Protein AF-A0A655FY19-F1 (afdb_monomer_lite)

Foldseek 3Di:
DDDQAQVRDPVGLCVVLPPVVVCVQQVPDPDDDDDDHHPNSLPDDDPDPVVVVSSVVVCVVPDDD

Sequence (65 aa):
MTASSADDVPRGISFLLNRNRLNVAVSRAQYAAVIVRSELLTQYLPATPDGLVDLGAFLGLTSTS

Structure (mmCIF, N/CA/C/O backbone):
data_AF-A0A655FY19-F1
#
_entry.id   AF-A0A655FY19-F1
#
loop_
_atom_site.group_PDB
_atom_site.id
_atom_site.type_symbol
_atom_site.label_atom_id
_atom_site.label_alt_id
_atom_site.label_comp_id
_atom_site.label_asym_id
_atom_site.label_entity_id
_atom_site.label_seq_id
_atom_site.pdbx_PDB_ins_code
_atom_site.Cartn_x
_atom_site.Cartn_y
_atom_site.Cartn_z
_atom_site.occupancy
_atom_site.B_iso_or_equiv
_atom_site.auth_seq_id
_atom_site.auth_comp_id
_atom_site.auth_asym_id
_atom_site.auth_atom_id
_atom_site.pdbx_PDB_model_num
ATOM 1 N N . MET A 1 1 ? -7.927 6.414 -5.978 1.00 62.50 1 MET A N 1
ATOM 2 C CA . MET A 1 1 ? -7.419 5.749 -7.197 1.00 62.50 1 MET A CA 1
ATOM 3 C C . MET A 1 1 ? -7.591 4.270 -6.986 1.00 62.50 1 MET A C 1
ATOM 5 O O . MET A 1 1 ? -7.224 3.805 -5.918 1.00 62.50 1 MET A O 1
ATOM 9 N N . THR A 1 2 ? -8.198 3.579 -7.939 1.00 78.25 2 THR A N 1
ATOM 10 C CA . THR A 1 2 ? -8.587 2.174 -7.794 1.00 78.25 2 THR A CA 1
ATOM 11 C C . THR A 1 2 ? -8.423 1.488 -9.140 1.00 78.25 2 THR A C 1
ATOM 13 O O . THR A 1 2 ? -8.810 2.059 -10.158 1.00 78.25 2 THR A O 1
ATOM 16 N N . ALA A 1 3 ? -7.849 0.292 -9.132 1.00 82.88 3 ALA A N 1
ATOM 17 C CA . ALA A 1 3 ? -7.780 -0.609 -10.274 1.00 82.88 3 ALA A CA 1
ATOM 18 C C . ALA A 1 3 ? -7.748 -2.045 -9.750 1.00 82.88 3 ALA A C 1
ATOM 20 O O . ALA A 1 3 ? -7.331 -2.276 -8.609 1.00 82.88 3 ALA A O 1
ATOM 21 N N . SER A 1 4 ? -8.190 -2.984 -10.578 1.00 80.81 4 SER A N 1
ATOM 22 C CA . SER A 1 4 ? -8.260 -4.401 -10.217 1.00 80.81 4 SER A CA 1
ATOM 23 C C . SER A 1 4 ? -7.126 -5.217 -10.839 1.00 80.81 4 SER A C 1
ATOM 25 O O . SER A 1 4 ? -6.756 -6.239 -10.263 1.00 80.81 4 SER A O 1
ATOM 27 N N . SER A 1 5 ? -6.545 -4.744 -11.948 1.00 79.25 5 SER A N 1
ATOM 28 C CA . SER A 1 5 ? -5.349 -5.284 -12.605 1.00 79.25 5 SER A CA 1
ATOM 29 C C . SER A 1 5 ? -4.349 -4.169 -12.942 1.00 79.25 5 SER A C 1
ATOM 31 O O . SER A 1 5 ? -4.726 -3.000 -13.050 1.00 79.25 5 SER A O 1
ATOM 33 N N . ALA A 1 6 ? -3.074 -4.527 -13.128 1.00 78.81 6 ALA A N 1
ATOM 34 C CA . ALA A 1 6 ? -2.055 -3.622 -13.663 1.00 78.81 6 ALA A CA 1
ATOM 35 C C . ALA A 1 6 ? -2.376 -3.168 -15.102 1.00 78.81 6 ALA A C 1
ATOM 37 O O . ALA A 1 6 ? -2.069 -2.030 -15.461 1.00 78.81 6 ALA A O 1
ATOM 38 N N . ASP A 1 7 ? -3.055 -4.017 -15.879 1.00 79.56 7 ASP A N 1
ATOM 39 C CA . ASP A 1 7 ? -3.455 -3.735 -17.266 1.00 79.56 7 ASP A CA 1
ATOM 40 C C . ASP A 1 7 ? -4.549 -2.658 -17.360 1.00 79.56 7 A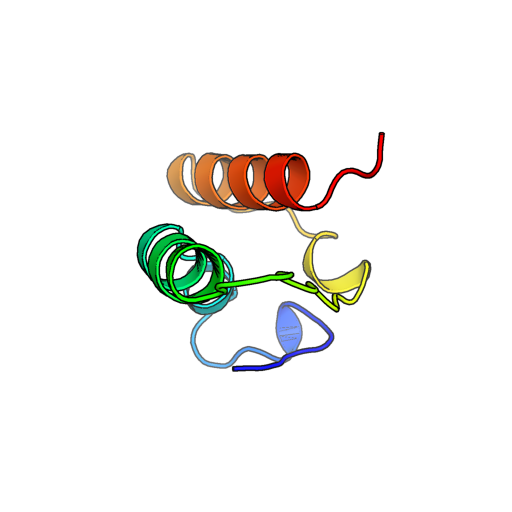SP A C 1
ATOM 42 O O . ASP A 1 7 ? -4.637 -1.931 -18.348 1.00 79.56 7 ASP A O 1
ATOM 46 N N . ASP A 1 8 ? -5.340 -2.486 -16.295 1.00 79.56 8 ASP A N 1
ATOM 47 C CA . ASP A 1 8 ? -6.430 -1.504 -16.229 1.00 79.56 8 ASP A CA 1
ATOM 48 C C . ASP A 1 8 ? -5.931 -0.077 -15.927 1.00 79.56 8 ASP A C 1
ATOM 50 O O . ASP A 1 8 ? -6.729 0.846 -15.724 1.00 79.56 8 ASP A O 1
ATOM 54 N N . VAL A 1 9 ? -4.611 0.130 -15.835 1.00 79.25 9 VAL A N 1
ATOM 55 C CA . VAL A 1 9 ? -4.013 1.388 -15.375 1.00 79.25 9 VAL A CA 1
ATOM 56 C C . VAL A 1 9 ? -3.389 2.156 -16.544 1.00 79.25 9 VAL A C 1
ATOM 58 O O . VAL A 1 9 ? -2.205 1.986 -16.833 1.00 79.25 9 VAL A O 1
ATOM 61 N N . PRO A 1 10 ? -4.109 3.115 -17.162 1.00 71.06 10 PRO A N 1
ATOM 62 C CA . PRO A 1 10 ? -3.607 3.855 -18.325 1.00 71.06 10 PRO A CA 1
ATOM 63 C C . PRO A 1 10 ? -2.363 4.720 -18.053 1.00 71.06 10 PRO A C 1
ATOM 65 O O . PRO A 1 10 ? -1.740 5.199 -18.993 1.00 71.06 10 PRO A O 1
ATOM 68 N N . ARG A 1 11 ? -1.996 4.954 -16.782 1.00 72.06 11 ARG A N 1
ATOM 69 C CA . ARG A 1 11 ? -0.770 5.683 -16.386 1.00 72.06 11 ARG A CA 1
ATOM 70 C C . ARG A 1 11 ? 0.321 4.776 -15.804 1.00 72.06 11 ARG A C 1
ATOM 72 O O . ARG A 1 11 ? 1.287 5.279 -15.240 1.00 72.06 11 ARG A O 1
ATOM 79 N N . GLY A 1 12 ? 0.157 3.461 -15.925 1.00 78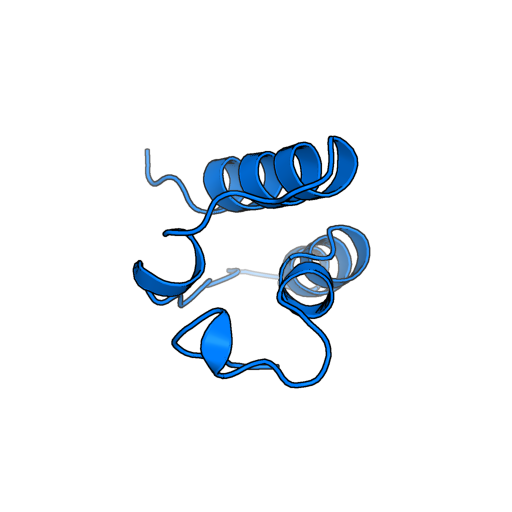.50 12 GLY A N 1
ATOM 80 C CA . GLY A 1 12 ? 1.054 2.474 -15.341 1.00 78.50 12 GLY A CA 1
ATOM 81 C C . GLY A 1 12 ? 0.848 2.274 -13.838 1.00 78.50 12 GLY A C 1
ATOM 82 O O . GLY A 1 12 ? 0.439 3.165 -13.090 1.00 78.50 12 GLY A O 1
ATOM 83 N N . ILE A 1 13 ? 1.155 1.061 -13.393 1.00 84.38 13 ILE A N 1
ATOM 84 C CA . ILE A 1 13 ? 0.967 0.589 -12.017 1.00 84.38 13 ILE A CA 1
ATOM 85 C C . ILE A 1 13 ? 1.809 1.354 -10.978 1.00 84.38 13 ILE A C 1
ATOM 87 O O . ILE A 1 13 ? 1.385 1.510 -9.832 1.00 84.38 13 ILE A O 1
ATOM 91 N N . SER A 1 14 ? 2.941 1.935 -11.385 1.00 80.38 14 SER A N 1
ATOM 92 C CA . SER A 1 14 ? 3.803 2.779 -10.540 1.00 80.38 14 SER A CA 1
ATOM 93 C C . SER A 1 14 ? 3.060 3.973 -9.934 1.00 80.38 14 SER A C 1
ATOM 95 O O . SER A 1 14 ? 3.365 4.416 -8.828 1.00 80.38 14 SER A O 1
ATOM 97 N N . PHE A 1 15 ? 2.028 4.475 -10.614 1.00 83.81 15 PHE A N 1
ATOM 98 C CA . PHE A 1 15 ? 1.188 5.544 -10.087 1.00 83.81 15 PHE A CA 1
ATOM 99 C C . PHE A 1 15 ? 0.350 5.096 -8.878 1.00 83.81 15 PHE A C 1
ATOM 101 O O . PHE A 1 15 ? 0.147 5.881 -7.947 1.00 83.81 15 PHE A O 1
ATOM 108 N N . LEU A 1 16 ? -0.127 3.847 -8.873 1.00 86.12 16 LEU A N 1
ATOM 109 C CA . LEU A 1 16 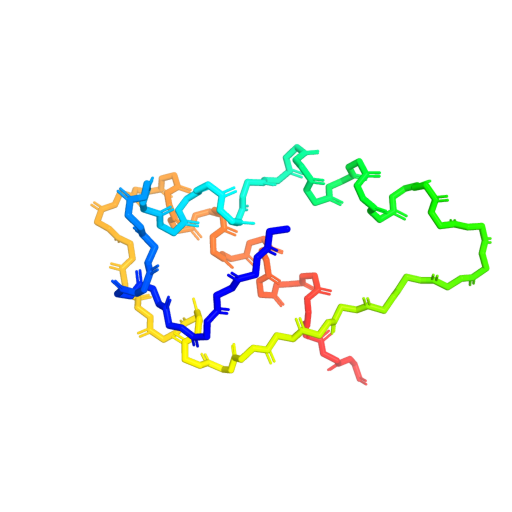? -0.897 3.274 -7.763 1.00 86.12 16 LEU A CA 1
ATOM 110 C C . LEU A 1 16 ? -0.001 2.871 -6.592 1.00 86.12 16 LEU A C 1
ATOM 112 O O . LEU A 1 16 ? -0.372 3.112 -5.446 1.00 86.12 16 LEU A O 1
ATOM 116 N N . LEU A 1 17 ? 1.172 2.303 -6.882 1.00 89.12 17 LEU A N 1
ATOM 117 C CA . LEU A 1 17 ? 2.115 1.819 -5.866 1.00 89.12 17 LEU A CA 1
ATOM 118 C C . LEU A 1 17 ? 3.042 2.909 -5.320 1.00 89.12 17 LEU A C 1
ATOM 120 O O . LEU A 1 17 ? 3.903 2.637 -4.489 1.00 89.12 17 LEU A O 1
ATOM 124 N N . ASN A 1 18 ? 2.853 4.154 -5.757 1.00 89.44 18 ASN A N 1
ATOM 125 C CA . ASN A 1 18 ? 3.682 5.269 -5.342 1.00 89.44 18 ASN A CA 1
ATOM 126 C C . ASN A 1 18 ? 3.701 5.418 -3.811 1.00 89.44 18 ASN A C 1
ATOM 128 O O . ASN A 1 18 ? 2.702 5.794 -3.181 1.00 89.44 18 ASN A O 1
ATOM 132 N N . ARG A 1 19 ? 4.880 5.203 -3.225 1.00 89.12 19 ARG A N 1
ATOM 133 C CA . ARG A 1 19 ? 5.086 5.235 -1.776 1.00 89.12 19 ARG A CA 1
ATOM 134 C C . ARG A 1 19 ? 4.669 6.555 -1.132 1.00 89.12 19 ARG A C 1
ATOM 136 O O . ARG A 1 19 ? 4.060 6.543 -0.067 1.00 89.12 19 ARG A O 1
ATOM 143 N N . ASN A 1 20 ? 4.943 7.694 -1.770 1.00 92.19 20 ASN A N 1
ATOM 144 C CA . ASN A 1 20 ? 4.574 9.001 -1.215 1.00 92.19 20 ASN A CA 1
ATOM 145 C C . ASN A 1 20 ? 3.052 9.137 -1.083 1.00 92.19 20 ASN A C 1
ATOM 147 O O . ASN A 1 20 ? 2.558 9.629 -0.069 1.00 92.19 20 ASN A O 1
ATOM 151 N N . ARG A 1 21 ? 2.296 8.647 -2.071 1.00 91.44 21 ARG A N 1
ATOM 152 C CA . ARG A 1 21 ? 0.826 8.659 -2.038 1.00 91.44 21 ARG A CA 1
ATOM 153 C C . ARG A 1 21 ? 0.272 7.724 -0.967 1.00 91.44 21 ARG A C 1
ATOM 155 O O . ARG A 1 21 ? -0.645 8.121 -0.248 1.00 91.44 21 ARG A O 1
ATOM 162 N N . LEU A 1 22 ? 0.840 6.526 -0.834 1.00 91.56 22 LEU A N 1
ATOM 163 C CA . LEU A 1 22 ? 0.444 5.568 0.202 1.00 91.56 22 LEU A CA 1
ATOM 164 C C . LEU A 1 22 ? 0.751 6.094 1.607 1.00 91.56 22 LEU A C 1
ATOM 166 O O . LEU A 1 22 ? -0.128 6.075 2.463 1.00 91.56 22 LEU A O 1
ATOM 170 N N . ASN A 1 23 ? 1.940 6.655 1.828 1.00 93.12 23 ASN A N 1
ATOM 171 C CA . ASN A 1 23 ? 2.323 7.239 3.114 1.00 93.12 23 ASN A CA 1
ATOM 172 C C . ASN A 1 23 ? 1.368 8.359 3.532 1.00 93.12 23 ASN A C 1
ATOM 174 O O . ASN A 1 23 ? 0.937 8.407 4.683 1.00 93.12 23 ASN A O 1
ATOM 178 N N . VAL A 1 24 ? 0.999 9.249 2.606 1.00 94.62 24 VAL A N 1
ATOM 179 C CA . VAL A 1 24 ? 0.025 10.309 2.893 1.00 94.62 24 VAL A CA 1
ATOM 180 C C . VAL A 1 24 ? -1.348 9.716 3.207 1.00 94.62 24 VAL A C 1
ATOM 182 O O . VAL A 1 24 ? -1.975 10.152 4.161 1.00 94.62 24 VAL A O 1
ATOM 185 N N . ALA A 1 25 ? -1.818 8.719 2.456 1.00 90.44 25 ALA A N 1
ATOM 186 C CA . ALA A 1 25 ? -3.122 8.108 2.711 1.00 90.44 25 ALA A CA 1
ATOM 187 C C . ALA A 1 25 ? -3.183 7.396 4.075 1.00 90.44 25 ALA A C 1
ATOM 189 O O . ALA A 1 25 ? -4.141 7.585 4.822 1.00 90.44 25 ALA A O 1
ATOM 190 N N . VAL A 1 26 ? -2.146 6.627 4.422 1.00 92.00 26 VAL A N 1
ATOM 191 C CA . VAL A 1 26 ? -2.081 5.855 5.673 1.00 92.00 26 VAL A CA 1
ATOM 192 C C . VAL A 1 26 ? -1.869 6.766 6.883 1.00 92.00 26 VAL A C 1
ATOM 194 O O . VAL A 1 2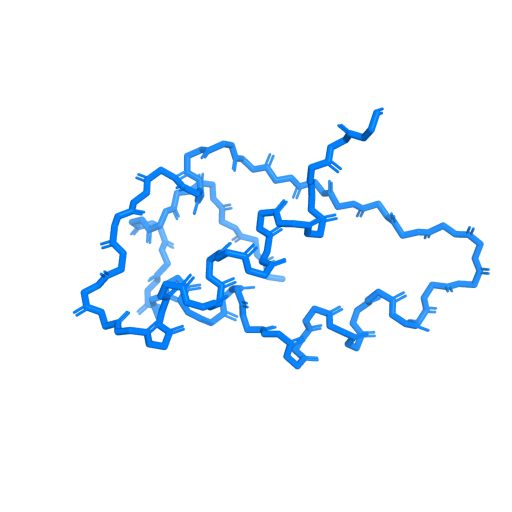6 ? -2.570 6.624 7.879 1.00 92.00 26 VAL A O 1
ATOM 197 N N . SER A 1 27 ? -0.965 7.748 6.802 1.00 94.88 27 SER A N 1
ATOM 198 C CA . SER A 1 27 ? -0.643 8.632 7.941 1.00 94.88 27 SER A CA 1
ATOM 199 C C . SER A 1 27 ? -1.780 9.566 8.366 1.00 94.88 27 SER A C 1
ATOM 201 O O . SER A 1 27 ? -1.730 10.144 9.449 1.00 94.88 27 SER A O 1
ATOM 203 N N . ARG A 1 28 ? -2.806 9.742 7.525 1.00 93.94 28 ARG A N 1
ATOM 204 C CA . ARG A 1 28 ? -3.982 10.572 7.830 1.00 93.94 28 ARG A CA 1
ATOM 205 C C . ARG A 1 28 ? -5.052 9.821 8.623 1.00 93.94 28 ARG A C 1
ATOM 207 O O . ARG A 1 28 ? -5.972 10.461 9.131 1.00 93.94 28 ARG A O 1
ATOM 214 N N . ALA A 1 29 ? -4.957 8.496 8.722 1.00 91.69 29 ALA A N 1
ATOM 215 C CA . ALA A 1 29 ? -5.871 7.705 9.529 1.00 91.69 29 ALA A CA 1
ATOM 216 C C . ALA A 1 29 ? -5.608 7.941 11.024 1.00 91.69 29 ALA A C 1
ATOM 218 O O . ALA A 1 29 ? -4.483 7.801 11.489 1.00 91.69 29 ALA A O 1
ATOM 219 N N . GLN A 1 30 ? -6.652 8.282 11.782 1.00 94.06 30 GLN A N 1
ATOM 220 C CA . GLN A 1 30 ? -6.535 8.501 13.231 1.00 94.06 30 GLN A CA 1
ATOM 221 C C . GLN A 1 30 ? -6.702 7.207 14.034 1.00 94.06 30 GLN A C 1
ATOM 223 O O . GLN A 1 30 ? -6.020 7.010 15.031 1.00 94.06 30 GLN A O 1
ATOM 228 N N . TYR A 1 31 ? -7.611 6.332 13.592 1.00 95.06 31 TYR A N 1
ATOM 229 C CA . TYR A 1 31 ? -7.983 5.117 14.323 1.00 95.06 31 TYR A CA 1
ATOM 230 C C . TYR A 1 31 ? -7.605 3.838 13.575 1.00 95.06 31 TYR A C 1
ATOM 232 O O . TYR A 1 31 ? -7.050 2.923 14.170 1.00 95.06 31 TYR A O 1
ATOM 240 N N . ALA A 1 32 ? -7.895 3.765 12.273 1.00 93.38 32 ALA A N 1
ATOM 241 C CA . ALA A 1 32 ? -7.582 2.603 11.449 1.00 93.38 32 ALA A CA 1
ATOM 242 C C . ALA A 1 32 ? -7.355 3.005 9.987 1.00 93.38 32 ALA A C 1
ATOM 244 O O . ALA A 1 32 ? -8.080 3.844 9.450 1.00 93.38 32 ALA A O 1
ATOM 245 N N . ALA A 1 33 ? -6.378 2.367 9.341 1.00 92.94 33 ALA A N 1
ATOM 246 C CA . ALA A 1 33 ? -6.166 2.424 7.899 1.00 92.94 33 ALA A CA 1
ATOM 247 C C . ALA A 1 33 ? -6.482 1.046 7.306 1.00 92.94 33 ALA A C 1
ATOM 249 O O . ALA A 1 33 ? -5.813 0.066 7.622 1.00 92.94 33 ALA A O 1
ATOM 250 N N . VAL A 1 34 ? -7.506 0.971 6.454 1.00 92.12 34 VAL A N 1
ATOM 251 C CA . VAL A 1 34 ? -7.907 -0.273 5.783 1.00 92.12 34 VAL A CA 1
ATOM 252 C C . VAL A 1 34 ? -7.482 -0.198 4.323 1.00 92.12 34 VAL A C 1
ATOM 254 O O . VAL A 1 34 ? -7.894 0.708 3.598 1.00 92.12 34 VAL A O 1
ATOM 257 N N . ILE A 1 35 ? -6.662 -1.155 3.891 1.00 89.88 35 ILE A N 1
ATOM 258 C CA . ILE A 1 35 ? -6.221 -1.277 2.501 1.00 89.88 35 ILE A CA 1
ATOM 259 C C . ILE A 1 35 ? -6.991 -2.425 1.859 1.00 89.88 35 ILE A C 1
ATOM 261 O O . ILE A 1 35 ? -6.827 -3.581 2.237 1.00 89.88 35 ILE A O 1
ATOM 265 N N . VAL A 1 36 ? -7.813 -2.101 0.864 1.00 90.19 36 VAL A N 1
ATOM 266 C CA . VAL A 1 36 ? -8.491 -3.091 0.022 1.00 90.19 36 VAL A CA 1
ATOM 267 C C . VAL A 1 36 ? -7.727 -3.183 -1.292 1.00 90.19 36 VAL A C 1
ATOM 269 O O . VAL A 1 36 ? -7.565 -2.175 -1.984 1.00 90.19 36 VAL A O 1
ATOM 272 N N . ARG A 1 37 ? -7.247 -4.382 -1.636 1.00 89.31 37 ARG A N 1
ATOM 273 C CA . ARG A 1 37 ? -6.513 -4.634 -2.882 1.00 89.31 37 ARG A CA 1
ATOM 274 C C . ARG A 1 37 ? -6.986 -5.907 -3.577 1.00 89.31 37 ARG A C 1
ATOM 276 O O . ARG A 1 37 ? -7.397 -6.856 -2.919 1.00 89.31 37 ARG A O 1
ATOM 283 N N . SER A 1 38 ? -6.856 -5.922 -4.901 1.00 89.00 38 SER A N 1
ATOM 284 C CA . SER A 1 38 ? -6.894 -7.142 -5.712 1.00 89.00 38 SER A CA 1
ATOM 285 C C . SER A 1 38 ? -5.525 -7.827 -5.670 1.00 89.00 38 SER A C 1
ATOM 287 O O . SER A 1 38 ? -4.495 -7.150 -5.694 1.00 89.00 38 SER A O 1
ATOM 289 N N . GLU A 1 39 ? -5.488 -9.159 -5.638 1.00 85.06 39 GLU A N 1
ATOM 290 C CA . GLU A 1 39 ? -4.228 -9.907 -5.749 1.00 85.06 39 GLU A CA 1
ATOM 291 C C . GLU A 1 39 ? -3.573 -9.734 -7.122 1.00 85.06 39 GLU A C 1
ATOM 293 O O . GLU A 1 39 ? -2.349 -9.620 -7.204 1.00 85.06 39 GLU A O 1
ATOM 298 N N . LEU A 1 40 ? -4.383 -9.605 -8.178 1.00 86.56 40 LEU A N 1
ATOM 299 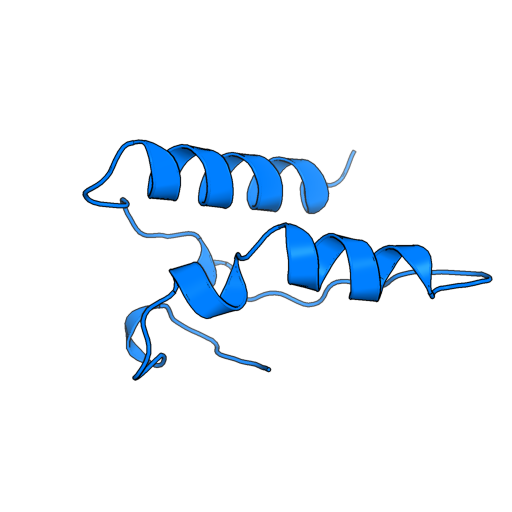C CA . LEU A 1 40 ? -3.912 -9.386 -9.550 1.00 86.56 40 LEU A CA 1
ATOM 300 C C . LEU A 1 40 ? -3.115 -8.082 -9.689 1.00 86.56 40 LEU A C 1
ATOM 302 O O . LEU A 1 40 ? -2.230 -7.982 -10.531 1.00 86.56 40 LEU A O 1
ATOM 306 N N . LEU A 1 41 ? -3.363 -7.098 -8.817 1.00 85.62 41 LEU A N 1
ATOM 307 C CA . LEU A 1 41 ? -2.641 -5.823 -8.815 1.00 85.62 41 LEU A CA 1
ATOM 308 C C . LEU A 1 41 ? -1.142 -5.988 -8.509 1.00 85.62 41 LEU A C 1
ATOM 310 O O . LEU A 1 41 ? -0.337 -5.131 -8.861 1.00 85.62 41 LEU A O 1
ATOM 314 N N . THR A 1 42 ? -0.773 -7.081 -7.842 1.00 86.56 42 THR A N 1
ATOM 315 C CA . THR A 1 42 ? 0.609 -7.405 -7.459 1.00 86.56 42 THR A CA 1
ATOM 316 C C . THR A 1 42 ? 1.210 -8.549 -8.276 1.00 86.56 42 THR A C 1
ATOM 318 O O . THR A 1 42 ? 2.385 -8.859 -8.112 1.00 86.56 42 THR A O 1
ATOM 321 N N . GLN A 1 43 ? 0.431 -9.168 -9.167 1.00 86.62 43 GLN A N 1
ATOM 322 C CA . GLN A 1 43 ? 0.861 -10.283 -10.016 1.00 86.62 43 GLN A CA 1
ATOM 323 C C . GLN A 1 43 ? 1.467 -9.783 -11.333 1.00 86.62 43 GLN A C 1
ATOM 325 O O . GLN A 1 43 ? 0.996 -10.097 -12.422 1.00 86.62 43 GLN A O 1
ATOM 330 N N . TYR A 1 44 ? 2.524 -8.985 -11.238 1.00 83.81 44 TYR A N 1
ATOM 331 C CA . TYR A 1 44 ? 3.291 -8.546 -12.399 1.00 83.81 44 TYR A CA 1
ATOM 332 C C . TYR A 1 44 ? 4.760 -8.376 -12.010 1.00 83.81 44 TYR A C 1
ATOM 334 O O . TYR A 1 44 ? 5.083 -8.180 -10.839 1.00 83.81 44 TYR A O 1
ATOM 342 N N . LEU A 1 45 ? 5.654 -8.437 -12.997 1.00 85.25 45 LEU A N 1
ATOM 343 C CA . LEU A 1 45 ? 7.075 -8.179 -12.791 1.00 85.25 45 LEU A CA 1
ATOM 344 C C . LEU A 1 45 ? 7.423 -6.781 -13.328 1.00 85.25 45 LEU A C 1
ATOM 346 O O . LEU A 1 45 ? 7.346 -6.564 -14.540 1.00 85.25 45 LEU A O 1
ATOM 350 N N . PRO A 1 46 ? 7.790 -5.819 -12.465 1.00 88.19 46 PRO A N 1
ATOM 351 C CA . PRO A 1 46 ? 8.292 -4.527 -12.907 1.00 88.19 46 PRO A CA 1
ATOM 352 C C . PRO A 1 46 ? 9.553 -4.678 -13.768 1.00 88.19 46 PRO A C 1
ATOM 354 O O . PRO A 1 46 ? 10.458 -5.437 -13.435 1.00 88.19 46 PRO A O 1
ATOM 357 N N . ALA A 1 47 ? 9.639 -3.903 -14.850 1.00 88.12 47 ALA A N 1
ATOM 358 C CA . ALA A 1 47 ? 10.795 -3.911 -15.750 1.00 88.12 47 ALA A CA 1
ATOM 359 C C . ALA A 1 47 ? 11.995 -3.095 -15.228 1.00 88.12 47 ALA A C 1
ATOM 361 O O . ALA A 1 47 ? 13.060 -3.106 -15.841 1.00 88.12 47 ALA A O 1
ATOM 362 N N . THR A 1 48 ? 11.829 -2.359 -14.122 1.00 90.00 48 THR A N 1
ATOM 363 C CA . THR A 1 48 ? 12.862 -1.493 -13.543 1.00 90.00 48 THR A CA 1
ATOM 364 C C . THR A 1 48 ? 13.126 -1.841 -12.076 1.00 90.00 48 THR A C 1
ATOM 366 O O . THR A 1 48 ? 12.195 -2.240 -11.367 1.00 90.00 48 THR A O 1
ATOM 369 N N . PRO A 1 49 ? 14.366 -1.644 -11.583 1.00 91.19 49 PRO A N 1
ATOM 370 C CA . PRO A 1 49 ? 14.692 -1.828 -10.169 1.00 91.19 49 PRO A CA 1
ATOM 371 C C . PRO A 1 49 ? 13.810 -0.990 -9.237 1.00 91.19 49 PRO A C 1
ATOM 373 O O . PRO A 1 49 ? 13.307 -1.507 -8.245 1.00 91.19 49 PRO A O 1
ATOM 376 N N . ASP A 1 50 ? 13.545 0.270 -9.589 1.00 89.62 50 ASP A N 1
ATOM 377 C CA . ASP A 1 50 ? 12.684 1.148 -8.786 1.00 89.62 50 ASP A CA 1
ATOM 378 C C . ASP A 1 50 ? 11.255 0.601 -8.676 1.00 89.62 50 ASP A C 1
ATOM 380 O O . ASP A 1 50 ? 10.664 0.602 -7.598 1.00 89.62 50 ASP A O 1
ATOM 384 N N . GLY A 1 51 ? 10.717 0.045 -9.767 1.00 89.62 51 GLY A N 1
ATOM 385 C CA . GLY A 1 51 ? 9.398 -0.580 -9.755 1.00 89.62 51 GLY A CA 1
ATOM 386 C C . GLY A 1 51 ? 9.336 -1.826 -8.868 1.00 89.62 51 GLY A C 1
ATOM 387 O O . GLY A 1 51 ? 8.299 -2.083 -8.257 1.00 89.62 51 GLY A O 1
ATOM 388 N N . LEU A 1 52 ? 10.436 -2.582 -8.760 1.00 91.19 52 LEU A N 1
ATOM 389 C CA . LEU A 1 52 ? 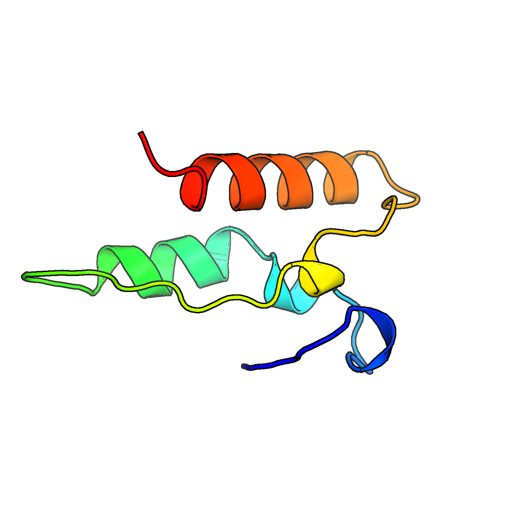10.549 -3.704 -7.821 1.00 91.19 52 LEU A CA 1
ATOM 390 C C . LEU A 1 52 ? 10.565 -3.228 -6.369 1.00 91.19 52 LEU A C 1
ATOM 392 O O . LEU A 1 52 ? 9.929 -3.854 -5.522 1.00 91.19 52 LEU A O 1
ATOM 396 N N . VAL A 1 53 ? 11.248 -2.117 -6.080 1.00 92.19 53 VAL A N 1
ATOM 397 C CA . VAL A 1 53 ? 11.262 -1.515 -4.739 1.00 92.19 53 VAL A CA 1
ATOM 398 C C . VAL A 1 53 ? 9.865 -1.032 -4.346 1.00 92.19 53 VAL A C 1
ATOM 400 O O . VAL A 1 53 ? 9.415 -1.333 -3.239 1.00 92.19 53 VAL A O 1
ATOM 403 N N . ASP A 1 54 ? 9.152 -0.348 -5.245 1.00 91.62 54 ASP A N 1
ATOM 404 C CA . ASP A 1 54 ? 7.776 0.110 -5.001 1.00 91.62 54 ASP A CA 1
ATOM 405 C C . ASP A 1 54 ? 6.812 -1.067 -4.771 1.00 91.62 54 ASP A C 1
ATOM 407 O O . ASP A 1 54 ? 6.028 -1.055 -3.815 1.00 91.62 54 ASP A O 1
ATOM 411 N N . LEU A 1 55 ? 6.901 -2.117 -5.598 1.00 91.62 55 LEU A N 1
ATOM 412 C CA . LEU A 1 55 ? 6.099 -3.331 -5.432 1.00 91.62 55 LEU A CA 1
ATOM 413 C C . LEU A 1 55 ? 6.410 -4.039 -4.107 1.00 91.62 55 LEU A C 1
ATOM 415 O O . LEU A 1 55 ? 5.489 -4.395 -3.372 1.00 91.62 55 LEU A O 1
ATOM 419 N N . GLY A 1 56 ? 7.691 -4.199 -3.767 1.00 92.19 56 GLY A N 1
ATOM 420 C CA . GLY A 1 56 ? 8.120 -4.812 -2.510 1.00 92.19 56 GLY A CA 1
ATOM 421 C C . GLY A 1 56 ? 7.649 -4.028 -1.284 1.00 92.19 56 GLY A C 1
ATOM 422 O O . GLY A 1 56 ? 7.144 -4.619 -0.328 1.00 92.19 56 GLY A O 1
ATOM 423 N N . ALA A 1 57 ? 7.733 -2.696 -1.325 1.00 91.81 57 ALA A N 1
ATOM 424 C CA . ALA A 1 57 ? 7.228 -1.837 -0.257 1.00 91.81 57 ALA A CA 1
ATOM 425 C C . ALA A 1 57 ? 5.706 -1.968 -0.085 1.00 91.81 57 ALA A C 1
ATOM 427 O O . ALA A 1 57 ? 5.217 -2.041 1.045 1.00 91.81 57 ALA A O 1
ATOM 428 N N . PHE A 1 58 ? 4.953 -2.035 -1.187 1.00 92.62 58 PHE A N 1
ATOM 429 C CA . PHE A 1 58 ? 3.505 -2.243 -1.142 1.00 92.62 58 PHE A CA 1
ATOM 430 C C . PHE A 1 58 ? 3.121 -3.630 -0.607 1.00 92.62 58 PHE A C 1
ATOM 432 O O . PHE A 1 58 ? 2.188 -3.753 0.192 1.00 92.62 58 PHE A O 1
ATOM 439 N N . LEU A 1 59 ? 3.850 -4.675 -1.005 1.00 92.38 59 LEU A N 1
ATOM 440 C CA . LEU A 1 59 ? 3.652 -6.028 -0.484 1.00 92.38 59 LEU A CA 1
ATOM 441 C C . LEU A 1 59 ? 3.929 -6.091 1.021 1.00 92.38 59 LEU A C 1
ATOM 443 O O . LEU A 1 59 ? 3.097 -6.612 1.755 1.00 92.38 59 LEU A O 1
ATOM 447 N N . GLY A 1 60 ? 5.024 -5.490 1.494 1.00 92.00 60 GLY A N 1
ATOM 448 C CA . GLY A 1 60 ? 5.330 -5.423 2.928 1.00 92.00 60 GLY A CA 1
ATOM 449 C C . GLY A 1 60 ? 4.303 -4.626 3.740 1.00 92.00 60 GLY A C 1
ATOM 450 O O . GLY A 1 60 ? 4.021 -4.967 4.882 1.00 92.00 60 GLY A O 1
ATOM 451 N N . LEU A 1 61 ? 3.693 -3.591 3.154 1.00 90.94 61 LEU A N 1
ATOM 452 C CA . LEU A 1 61 ? 2.613 -2.835 3.799 1.00 90.94 61 LEU A CA 1
ATOM 453 C C . LEU A 1 61 ? 1.306 -3.641 3.912 1.00 90.94 61 LEU A C 1
ATOM 455 O O . LEU A 1 61 ? 0.498 -3.374 4.798 1.00 90.94 61 LEU A O 1
ATOM 459 N N . THR A 1 62 ? 1.068 -4.583 2.994 1.00 90.62 62 THR A N 1
ATOM 460 C CA . THR A 1 62 ? -0.205 -5.319 2.882 1.00 90.62 62 THR A CA 1
ATOM 461 C C . THR A 1 62 ? -0.109 -6.793 3.271 1.00 90.62 62 THR A C 1
ATOM 463 O O . THR A 1 62 ? -1.121 -7.494 3.223 1.00 90.62 62 THR A O 1
ATOM 466 N N . SER A 1 63 ? 1.071 -7.277 3.664 1.00 86.38 63 SER A N 1
ATOM 467 C CA . SER A 1 63 ? 1.242 -8.607 4.242 1.00 86.38 63 SER A CA 1
ATOM 468 C C . SER A 1 63 ? 0.591 -8.646 5.623 1.00 86.38 63 SER A C 1
ATOM 470 O O . SER A 1 63 ? 0.956 -7.877 6.509 1.00 86.38 63 SER A O 1
ATOM 472 N N . THR A 1 64 ? -0.389 -9.526 5.797 1.00 67.81 64 THR A N 1
ATOM 473 C CA . THR A 1 64 ? -1.043 -9.777 7.084 1.00 67.81 64 THR A CA 1
ATOM 474 C C . THR A 1 64 ? -0.116 -10.638 7.949 1.00 67.81 64 THR A C 1
ATOM 476 O O . THR A 1 64 ? 0.340 -11.678 7.476 1.00 67.81 64 THR A O 1
ATOM 479 N N . SER A 1 65 ? 0.200 -10.189 9.173 1.00 53.34 65 SER A N 1
ATOM 480 C CA . SER A 1 65 ? 0.772 -11.048 10.227 1.00 53.34 65 SER A CA 1
ATOM 481 C C . SER A 1 65 ? -0.238 -12.069 10.730 1.00 53.34 65 SER A C 1
ATOM 483 O O . SER A 1 65 ? -1.437 -11.715 10.795 1.00 53.34 65 SER A O 1
#

InterPro domains:
  IPR027417 P-loop containing nucleoside triphosphate hydrolase [G3DSA:3.40.50.300] (1-52)

Radius of gyration: 11.85 Å; chains: 1; bounding box: 23×22×33 Å

pLDDT: mean 86.61, std 7.88, range [53.34, 95.06]

Secondary structure (DSSP, 8-state):
---SSSTT-TT-GGGTS-HHHHHHHHHT-SS-------GGGG-S--SSHHHHHHHHHHHHHH---

Organism: Mycobacterium tuberculosis (NCBI:txid1773)